Protein AF-A0A4F2RYU3-F1 (afdb_monomer)

Foldseek 3Di:
DDAAAAPVVCVVPVPGDHDHPVVVVVVVVVVVVCCVVQPPDDDPDPPDDDD

Organism: Streptococcus pneumoniae (NCBI:txid1313)

Sequence (51 aa):
MHIPYMMEQVVNRPTTPAMSLVDIRRGIEAAIGAIIEHGDQELKLVGGETH

pLDDT: mean 89.59, std 11.33, range [43.81, 98.06]

Nearest PDB structures (foldseek):
  3lac-assembly1_A  TM=9.114E-01  e=7.053E-02  Bacillus anthracis

Mean predicted aligned error: 5.73 Å

Structure (mmCIF, N/CA/C/O backbone):
data_AF-A0A4F2RYU3-F1
#
_entry.id   AF-A0A4F2RYU3-F1
#
loop_
_atom_site.group_PDB
_atom_site.id
_atom_site.type_symbol
_atom_site.label_atom_id
_atom_site.label_alt_id
_atom_site.label_comp_id
_atom_site.label_asym_id
_atom_site.label_entity_id
_atom_site.label_seq_id
_atom_site.pdbx_PDB_ins_code
_atom_site.Cartn_x
_atom_site.Cartn_y
_atom_site.Cartn_z
_atom_site.occupancy
_atom_site.B_iso_or_equiv
_atom_site.auth_seq_id
_atom_site.auth_comp_id
_atom_site.auth_asym_id
_atom_site.auth_atom_id
_atom_site.pdbx_PDB_model_num
ATOM 1 N N . MET A 1 1 ? -1.903 8.278 5.074 1.00 86.88 1 MET A N 1
ATOM 2 C CA . MET A 1 1 ? -1.339 7.036 4.510 1.00 86.88 1 MET A CA 1
ATOM 3 C C . MET A 1 1 ? -0.476 7.407 3.316 1.00 86.88 1 MET A C 1
ATOM 5 O O . MET A 1 1 ? -1.005 7.943 2.351 1.00 86.88 1 MET A O 1
ATOM 9 N N . HIS A 1 2 ? 0.843 7.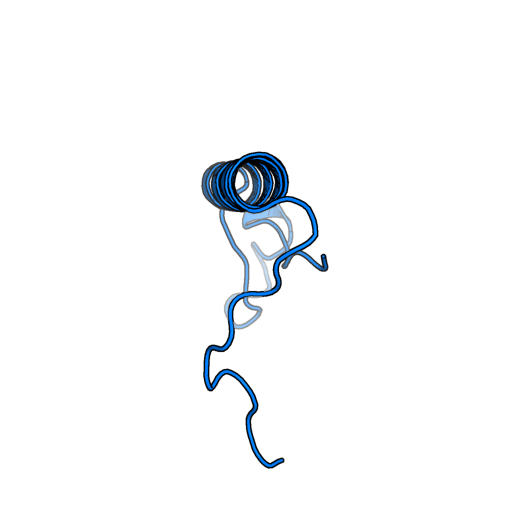245 3.422 1.00 94.31 2 HIS A N 1
ATOM 10 C CA . HIS A 1 2 ? 1.736 7.440 2.278 1.00 94.31 2 HIS A CA 1
ATOM 11 C C . HIS A 1 2 ? 1.591 6.255 1.314 1.00 94.31 2 HIS A C 1
ATOM 13 O O . HIS A 1 2 ? 1.334 5.139 1.764 1.00 94.31 2 HIS A O 1
ATOM 19 N N . ILE A 1 3 ? 1.752 6.498 0.014 1.00 94.94 3 ILE A N 1
ATOM 20 C CA . ILE A 1 3 ? 1.780 5.456 -1.016 1.00 94.94 3 ILE A CA 1
ATOM 21 C C . ILE A 1 3 ? 3.087 5.570 -1.811 1.00 94.94 3 ILE A C 1
ATOM 23 O O . ILE A 1 3 ? 3.576 6.687 -1.996 1.00 94.94 3 ILE A O 1
ATOM 27 N N . PRO A 1 4 ? 3.662 4.447 -2.267 1.00 95.56 4 PRO A N 1
ATOM 28 C CA . PRO A 1 4 ? 4.873 4.456 -3.081 1.00 95.56 4 PRO A CA 1
ATOM 29 C C . PRO A 1 4 ? 4.597 4.982 -4.500 1.00 95.56 4 PRO A C 1
ATOM 31 O O . PRO A 1 4 ? 3.452 5.232 -4.881 1.00 95.56 4 PRO A O 1
ATOM 34 N N . TYR A 1 5 ? 5.655 5.112 -5.304 1.00 97.50 5 TYR A N 1
ATOM 35 C CA . TYR A 1 5 ? 5.528 5.396 -6.734 1.00 97.50 5 TYR A CA 1
ATOM 36 C C . TYR A 1 5 ? 4.707 4.326 -7.467 1.00 97.50 5 TYR A C 1
ATOM 38 O O . TYR A 1 5 ? 4.719 3.150 -7.098 1.00 97.50 5 TYR A O 1
ATOM 46 N N . MET A 1 6 ? 4.057 4.733 -8.557 1.00 96.69 6 MET A N 1
ATOM 47 C CA . MET A 1 6 ? 3.494 3.819 -9.550 1.00 96.69 6 MET A CA 1
ATOM 48 C C . MET A 1 6 ? 4.592 3.279 -10.473 1.00 96.69 6 MET A C 1
ATOM 50 O O . MET A 1 6 ? 5.606 3.945 -10.707 1.00 96.69 6 MET A O 1
ATOM 54 N N . MET A 1 7 ? 4.376 2.091 -11.042 1.00 96.44 7 MET A N 1
ATOM 55 C CA . MET A 1 7 ? 5.345 1.428 -11.929 1.00 96.44 7 MET A CA 1
ATOM 56 C C . MET A 1 7 ? 5.755 2.313 -13.119 1.00 96.44 7 MET A C 1
ATOM 58 O O . MET A 1 7 ? 6.927 2.369 -13.490 1.00 96.44 7 MET A O 1
ATOM 62 N N . GLU A 1 8 ? 4.815 3.082 -13.667 1.00 96.25 8 GLU A N 1
ATOM 63 C CA . GLU A 1 8 ? 5.015 4.013 -14.779 1.00 96.25 8 GLU A CA 1
ATOM 64 C C . GLU A 1 8 ? 5.945 5.183 -14.420 1.00 96.25 8 GLU A C 1
ATOM 66 O O . GLU A 1 8 ? 6.580 5.773 -15.294 1.00 96.25 8 GLU A O 1
ATOM 71 N N . GLN A 1 9 ? 6.067 5.518 -13.134 1.00 97.12 9 GLN A N 1
ATOM 72 C CA . GLN A 1 9 ? 6.909 6.618 -12.655 1.00 97.12 9 GLN A CA 1
ATOM 73 C C . GLN A 1 9 ? 8.374 6.201 -12.461 1.00 97.12 9 GLN A C 1
ATOM 75 O O . GLN A 1 9 ? 9.245 7.061 -12.313 1.00 97.12 9 GLN A O 1
ATOM 80 N N . VAL A 1 10 ? 8.665 4.894 -12.474 1.00 97.06 10 VAL A N 1
ATOM 81 C CA . VAL A 1 10 ? 10.004 4.334 -12.222 1.00 97.06 10 VAL A CA 1
ATOM 82 C C . VAL A 1 10 ? 10.552 3.514 -13.390 1.00 97.06 10 VAL A C 1
ATOM 84 O O . VAL A 1 10 ? 11.543 2.811 -13.229 1.00 97.06 10 VAL A O 1
ATOM 87 N N . VAL A 1 11 ? 9.976 3.650 -14.589 1.00 96.50 11 VAL A N 1
ATOM 88 C CA . VAL A 1 11 ? 10.389 2.912 -15.804 1.00 96.50 11 VAL A CA 1
ATOM 89 C C . VAL A 1 11 ? 11.905 2.972 -16.045 1.00 96.50 11 VAL A C 1
ATOM 91 O O . VAL A 1 11 ? 12.518 1.977 -16.415 1.00 96.50 11 VAL A O 1
ATOM 94 N N . ASN A 1 12 ? 12.527 4.122 -15.765 1.00 97.38 12 ASN A N 1
ATOM 95 C CA . ASN A 1 12 ? 13.968 4.347 -15.939 1.00 97.38 12 ASN A CA 1
ATOM 96 C C . ASN A 1 12 ? 14.761 4.300 -14.619 1.00 97.38 12 ASN A C 1
ATOM 98 O O . ASN A 1 12 ? 15.899 4.760 -14.555 1.00 97.38 12 ASN A O 1
ATOM 102 N N . ARG A 1 13 ? 14.150 3.811 -13.536 1.00 96.00 13 ARG A N 1
ATOM 103 C CA . ARG A 1 13 ? 14.721 3.766 -12.184 1.00 96.00 13 ARG A CA 1
ATOM 104 C C . ARG A 1 13 ? 14.508 2.369 -11.579 1.00 96.00 13 ARG A C 1
ATOM 106 O O . ARG A 1 13 ? 13.754 2.235 -10.620 1.00 96.00 13 ARG A O 1
ATOM 113 N N . PRO A 1 14 ? 15.175 1.327 -12.110 1.00 90.00 14 PRO A N 1
ATOM 114 C CA . PRO A 1 14 ? 14.846 -0.077 -11.832 1.00 90.00 14 PRO A CA 1
ATOM 115 C C . PRO A 1 14 ? 15.042 -0.503 -10.370 1.00 90.00 14 PRO A C 1
ATOM 117 O O . PRO A 1 14 ? 14.490 -1.509 -9.942 1.00 90.00 14 PRO A O 1
ATOM 120 N N . THR A 1 15 ? 15.828 0.249 -9.599 1.00 96.62 15 THR A N 1
ATOM 121 C CA . 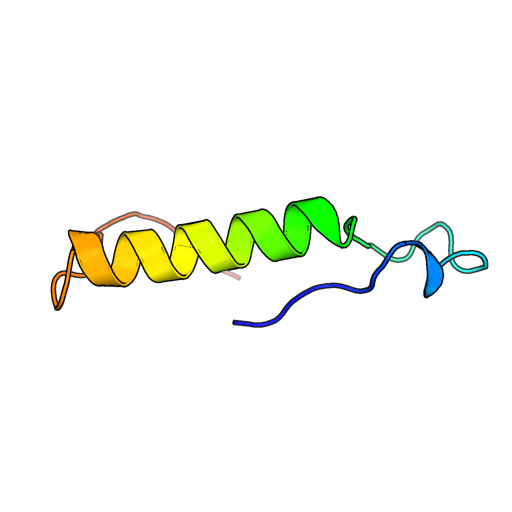THR A 1 15 ? 16.063 0.002 -8.169 1.00 96.62 15 THR A CA 1
ATOM 122 C C . THR A 1 15 ? 15.134 0.805 -7.259 1.00 96.62 15 THR A C 1
ATOM 124 O O . THR A 1 15 ? 15.188 0.640 -6.043 1.00 96.62 15 THR A O 1
ATOM 127 N N . THR A 1 16 ? 14.304 1.697 -7.812 1.00 97.50 16 THR A N 1
ATOM 128 C CA . THR A 1 16 ? 13.351 2.488 -7.025 1.00 97.50 16 THR A CA 1
ATOM 129 C C . THR A 1 16 ? 12.098 1.655 -6.764 1.00 97.50 16 THR A C 1
ATOM 131 O O . THR A 1 16 ? 11.457 1.234 -7.727 1.00 97.50 16 THR A O 1
ATOM 134 N N . PRO A 1 17 ? 11.714 1.432 -5.494 1.00 96.38 17 PRO A N 1
ATOM 135 C CA . PRO A 1 17 ? 10.497 0.703 -5.173 1.00 96.38 17 PRO A CA 1
ATOM 136 C C . PRO A 1 17 ? 9.257 1.396 -5.743 1.00 96.38 17 PRO A C 1
ATOM 138 O O . PRO A 1 17 ? 9.110 2.618 -5.655 1.00 96.38 17 PRO A O 1
ATOM 141 N N . ALA A 1 18 ? 8.352 0.594 -6.288 1.00 97.31 18 ALA A N 1
ATOM 142 C CA . ALA A 1 18 ? 7.059 1.027 -6.789 1.00 97.31 18 ALA A CA 1
ATOM 143 C C . ALA A 1 18 ? 6.024 -0.082 -6.588 1.00 97.31 18 ALA A C 1
ATOM 145 O O . ALA A 1 18 ? 6.365 -1.240 -6.340 1.00 97.31 18 ALA A O 1
ATOM 146 N N . MET A 1 19 ? 4.753 0.286 -6.681 1.00 97.75 19 MET A N 1
ATOM 147 C CA . MET A 1 19 ? 3.619 -0.622 -6.571 1.00 97.75 19 MET A CA 1
ATOM 148 C C . MET A 1 19 ? 2.655 -0.366 -7.730 1.00 97.75 19 MET A C 1
ATOM 150 O O . MET A 1 19 ? 2.560 0.752 -8.239 1.00 97.75 19 MET A O 1
ATOM 154 N N . SER A 1 20 ? 1.936 -1.399 -8.172 1.00 97.62 20 SER A N 1
ATOM 155 C CA . SER A 1 20 ? 0.908 -1.230 -9.199 1.00 97.62 20 SER A CA 1
ATOM 156 C C . SER A 1 20 ? -0.234 -0.347 -8.679 1.00 97.62 20 SER A C 1
ATOM 158 O O . SER A 1 20 ? -0.597 -0.413 -7.502 1.00 97.62 20 SER A O 1
ATOM 160 N N . LEU A 1 21 ? -0.854 0.451 -9.555 1.0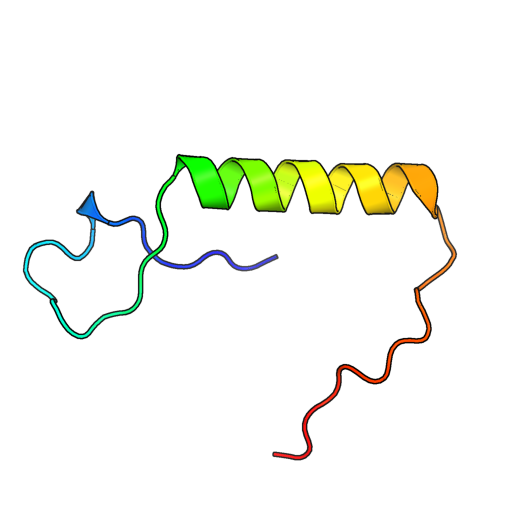0 96.19 21 LEU A N 1
ATOM 161 C CA . LEU A 1 21 ? -2.015 1.263 -9.171 1.00 96.19 21 LEU A CA 1
ATOM 162 C C . LEU A 1 21 ? -3.179 0.396 -8.653 1.00 96.19 21 LEU A C 1
ATOM 164 O O . LEU A 1 21 ? -3.925 0.815 -7.767 1.00 96.19 21 LEU A O 1
ATOM 168 N N . VAL A 1 22 ? -3.312 -0.825 -9.179 1.00 97.81 22 VAL A N 1
ATOM 169 C CA . VAL A 1 22 ? -4.324 -1.797 -8.748 1.00 97.81 22 VAL A CA 1
ATOM 170 C C . VAL A 1 22 ? -4.114 -2.186 -7.286 1.00 97.81 22 VAL A C 1
ATOM 172 O O . VAL A 1 22 ? -5.072 -2.173 -6.514 1.00 97.81 22 VAL A O 1
ATOM 175 N N . ASP A 1 23 ? -2.881 -2.488 -6.885 1.00 97.94 23 ASP A N 1
ATOM 176 C CA . ASP A 1 23 ? -2.586 -2.898 -5.510 1.00 97.94 23 ASP A CA 1
ATOM 177 C C . ASP A 1 23 ? -2.645 -1.719 -4.543 1.00 97.94 23 ASP A C 1
ATOM 179 O O . ASP A 1 23 ? -3.197 -1.862 -3.452 1.00 97.94 23 ASP A O 1
ATOM 183 N N . ILE A 1 24 ? -2.193 -0.534 -4.974 1.00 97.81 24 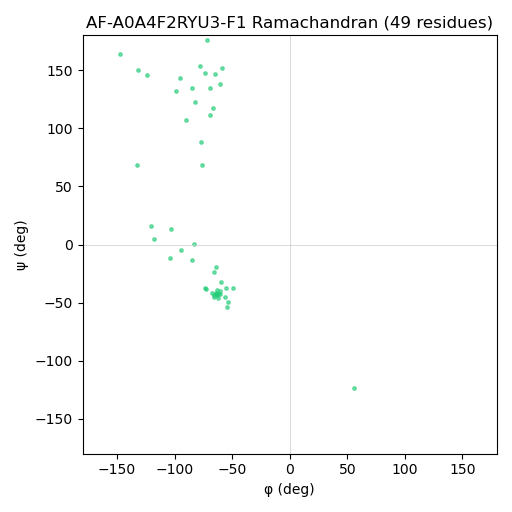ILE A N 1
ATOM 184 C CA . ILE A 1 24 ? -2.377 0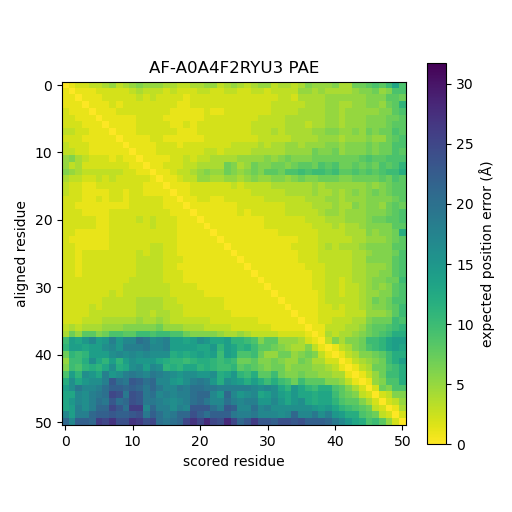.708 -4.214 1.00 97.81 24 ILE A CA 1
ATOM 185 C C . ILE A 1 24 ? -3.867 0.892 -3.909 1.00 97.81 24 ILE A C 1
ATOM 187 O O . ILE A 1 24 ? -4.232 0.983 -2.739 1.00 97.81 24 ILE A O 1
ATOM 191 N N . ARG A 1 25 ? -4.741 0.857 -4.929 1.00 97.62 25 ARG A N 1
ATOM 192 C CA . ARG A 1 25 ? -6.202 0.966 -4.763 1.00 97.62 25 ARG A CA 1
ATOM 193 C C . ARG A 1 25 ? -6.735 -0.055 -3.759 1.00 97.62 25 ARG A C 1
ATOM 195 O O . ARG A 1 25 ? -7.470 0.324 -2.852 1.00 97.62 25 ARG A O 1
ATOM 202 N N . ARG A 1 26 ? -6.361 -1.331 -3.904 1.00 98.06 26 ARG A N 1
ATOM 203 C CA . ARG A 1 26 ? -6.811 -2.408 -3.004 1.00 98.06 26 ARG A CA 1
ATOM 204 C C . ARG A 1 26 ? -6.386 -2.155 -1.556 1.00 98.06 26 ARG A C 1
ATOM 206 O O . ARG A 1 26 ? -7.185 -2.379 -0.654 1.00 98.06 26 ARG A O 1
ATOM 213 N N . GLY A 1 27 ? -5.170 -1.657 -1.337 1.00 96.38 27 GLY A N 1
ATOM 214 C CA . GLY A 1 27 ? -4.675 -1.293 -0.010 1.00 96.38 27 GLY A CA 1
ATOM 215 C C . GLY A 1 27 ? -5.470 -0.152 0.627 1.00 96.38 27 GLY A C 1
ATOM 216 O O . GLY A 1 27 ? -5.822 -0.241 1.801 1.00 96.38 27 GLY A O 1
ATOM 217 N N . ILE A 1 28 ? -5.819 0.885 -0.145 1.00 97.19 28 ILE A N 1
ATOM 218 C CA . ILE A 1 28 ? -6.652 1.992 0.359 1.00 97.19 28 ILE A CA 1
ATOM 219 C C . ILE A 1 28 ? -8.061 1.510 0.710 1.00 97.19 28 ILE A C 1
ATOM 221 O O . ILE A 1 28 ? -8.570 1.846 1.777 1.00 97.19 28 ILE A O 1
ATOM 225 N N . GLU A 1 29 ? -8.681 0.708 -0.155 1.00 97.88 29 GLU A N 1
ATOM 226 C CA . GLU A 1 29 ? -10.012 0.145 0.100 1.00 97.88 29 GLU A CA 1
ATOM 227 C C . GLU A 1 29 ? -10.020 -0.726 1.359 1.00 97.88 29 GLU A C 1
ATOM 229 O O . GLU A 1 29 ? -10.918 -0.589 2.187 1.00 97.88 29 GLU A O 1
ATOM 234 N N . ALA A 1 30 ? -8.993 -1.559 1.549 1.00 95.81 30 ALA A N 1
ATOM 235 C CA . ALA A 1 30 ? -8.840 -2.364 2.755 1.00 95.81 30 ALA A CA 1
ATOM 236 C C . ALA A 1 30 ? -8.638 -1.499 4.010 1.00 95.81 30 ALA A C 1
ATOM 238 O O . ALA A 1 30 ? -9.256 -1.768 5.036 1.00 95.81 30 ALA A O 1
ATOM 239 N N . ALA A 1 31 ? -7.828 -0.437 3.930 1.00 93.50 31 ALA A N 1
ATOM 240 C CA . ALA A 1 31 ? -7.608 0.478 5.050 1.00 93.50 31 ALA A CA 1
ATOM 241 C C . ALA A 1 31 ? -8.900 1.201 5.465 1.00 93.50 31 ALA A C 1
ATOM 243 O O . ALA A 1 31 ? -9.203 1.295 6.651 1.00 93.50 31 ALA A O 1
ATOM 244 N N . ILE A 1 32 ? -9.690 1.674 4.497 1.00 94.56 32 ILE A N 1
ATOM 2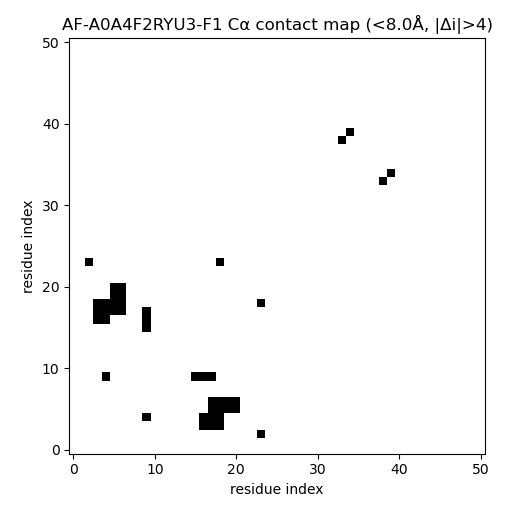45 C CA . ILE A 1 32 ? -10.996 2.288 4.769 1.00 94.56 32 ILE A CA 1
ATOM 246 C C . ILE A 1 32 ? -11.970 1.249 5.340 1.00 94.56 32 ILE A C 1
ATOM 248 O O . ILE A 1 32 ? -12.664 1.539 6.311 1.00 94.56 32 ILE A O 1
ATOM 252 N N . GLY A 1 33 ? -12.000 0.037 4.777 1.00 94.81 33 GLY A N 1
ATOM 253 C CA . GLY A 1 33 ? -12.820 -1.066 5.280 1.00 94.81 33 GLY A CA 1
ATOM 254 C C . GLY A 1 33 ? -12.521 -1.390 6.744 1.00 94.81 33 GLY A C 1
ATOM 255 O O . GLY A 1 33 ? -13.444 -1.476 7.546 1.00 94.81 33 GLY A O 1
ATOM 256 N N . ALA A 1 34 ? -11.240 -1.456 7.111 1.00 91.25 34 ALA A N 1
ATOM 257 C CA . ALA A 1 34 ? -10.809 -1.696 8.485 1.00 91.25 34 ALA A CA 1
ATOM 258 C C . ALA A 1 34 ? -11.239 -0.576 9.449 1.00 91.25 34 ALA A C 1
ATOM 260 O O . ALA A 1 34 ? -11.656 -0.866 10.567 1.00 91.25 34 ALA A O 1
ATOM 261 N N . ILE A 1 35 ? -11.189 0.694 9.022 1.00 90.75 35 ILE A N 1
ATOM 262 C CA . ILE A 1 35 ? -11.691 1.826 9.826 1.00 90.75 35 ILE A CA 1
ATOM 263 C C . ILE A 1 35 ? -13.195 1.681 10.081 1.00 90.75 35 ILE A C 1
ATOM 265 O O . ILE A 1 35 ? -13.657 1.913 11.193 1.00 90.75 35 ILE A O 1
ATOM 269 N N . ILE A 1 36 ? -13.968 1.285 9.068 1.00 93.19 36 ILE A N 1
ATOM 270 C CA . ILE A 1 36 ? -15.417 1.093 9.209 1.00 93.19 36 ILE A CA 1
ATOM 271 C C . ILE A 1 36 ? -15.727 -0.097 10.128 1.00 93.19 36 ILE A C 1
ATOM 273 O O . ILE A 1 36 ? -16.636 -0.011 10.949 1.00 93.19 36 ILE A O 1
ATOM 277 N N . GLU A 1 37 ? -14.986 -1.197 9.995 1.00 92.62 37 GLU A N 1
ATOM 278 C CA . GLU A 1 37 ? -15.219 -2.433 10.749 1.00 92.62 37 GLU A CA 1
ATOM 279 C C . GLU A 1 37 ? -14.821 -2.317 12.227 1.00 92.62 37 GLU A C 1
ATOM 281 O O . GLU A 1 37 ? -15.517 -2.843 13.096 1.00 92.62 37 GLU A O 1
ATOM 286 N N . HIS A 1 38 ? -13.726 -1.615 12.524 1.00 86.81 38 HIS A N 1
ATOM 287 C CA . HIS A 1 38 ? -13.175 -1.528 13.879 1.00 86.81 38 HIS A CA 1
ATOM 288 C C . HIS A 1 38 ? -13.46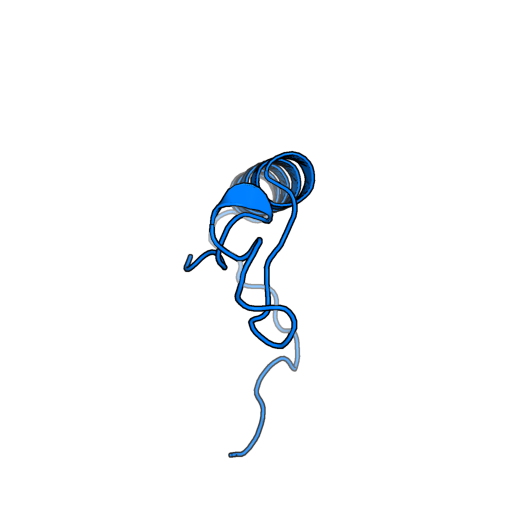7 -0.193 14.586 1.00 86.81 38 HIS A C 1
ATOM 290 O O . HIS A 1 38 ? -13.311 -0.102 15.805 1.00 86.81 38 HIS A O 1
ATOM 296 N N . GLY A 1 39 ? -13.951 0.824 13.864 1.00 81.81 39 GLY A N 1
ATOM 297 C CA . GLY A 1 39 ? -14.339 2.118 14.428 1.00 81.81 39 GLY A CA 1
ATOM 298 C C . GLY A 1 39 ? -13.198 2.783 15.203 1.00 81.81 39 GLY A C 1
ATOM 299 O O . GLY A 1 39 ? -12.110 2.983 14.669 1.00 81.81 39 GLY A O 1
ATOM 300 N N . ASP A 1 40 ? -13.449 3.096 16.477 1.00 79.25 40 ASP A N 1
ATOM 301 C CA . ASP A 1 40 ? -12.486 3.745 17.383 1.00 79.25 40 ASP A CA 1
ATOM 302 C C . ASP A 1 40 ? -11.501 2.760 18.049 1.00 79.25 40 ASP A C 1
ATOM 304 O O . ASP A 1 40 ? -10.678 3.153 18.880 1.00 79.25 40 ASP A O 1
ATOM 308 N N . GLN A 1 41 ? -11.597 1.459 17.751 1.00 79.25 41 GLN A N 1
ATOM 309 C CA . GLN A 1 41 ? -10.734 0.443 18.348 1.00 79.25 41 GLN A CA 1
ATOM 310 C C . GLN A 1 41 ? -9.472 0.249 17.506 1.00 79.25 41 GLN A C 1
ATOM 312 O O . GLN A 1 41 ? -9.497 -0.383 16.452 1.00 79.25 41 GLN A O 1
ATOM 317 N N . GLU A 1 42 ? -8.334 0.737 17.999 1.00 76.50 42 GLU A N 1
ATOM 318 C CA . GLU A 1 42 ? -7.045 0.397 17.399 1.00 76.50 42 GLU A CA 1
ATOM 319 C C . GLU A 1 42 ? -6.685 -1.075 17.645 1.00 76.50 42 GLU A C 1
ATOM 321 O O . GLU A 1 42 ? -6.772 -1.599 18.764 1.00 76.50 42 GLU A O 1
ATOM 326 N N . LEU A 1 43 ? -6.216 -1.742 16.590 1.00 79.56 43 LEU A N 1
ATOM 327 C CA . LEU A 1 43 ? -5.657 -3.085 16.679 1.00 79.56 43 LEU A CA 1
ATOM 328 C C . LEU A 1 43 ? -4.355 -3.045 17.489 1.00 79.56 43 LEU A C 1
ATOM 330 O O . LEU A 1 43 ? -3.365 -2.447 17.073 1.00 79.56 43 LEU A O 1
ATOM 334 N N . LYS A 1 44 ? -4.324 -3.743 18.629 1.00 77.50 44 LYS A N 1
ATOM 335 C CA . LYS A 1 44 ? -3.104 -3.937 19.429 1.00 77.50 44 LYS A CA 1
ATOM 336 C C . LYS A 1 44 ? -2.196 -4.987 18.783 1.00 77.50 44 LYS A C 1
ATOM 338 O O . LYS A 1 44 ? -2.041 -6.087 19.309 1.00 77.50 44 LYS A O 1
ATOM 343 N N . LEU A 1 45 ? -1.622 -4.660 17.627 1.00 75.69 45 LEU A N 1
ATOM 344 C CA . LEU A 1 45 ? -0.566 -5.452 16.999 1.00 75.69 45 LEU A CA 1
ATOM 345 C C . LEU A 1 45 ? 0.815 -4.909 17.377 1.00 75.69 45 LEU A C 1
ATOM 347 O O . LEU A 1 45 ? 1.036 -3.701 17.444 1.00 75.69 45 LEU A O 1
ATOM 351 N N . VAL A 1 46 ? 1.774 -5.815 17.568 1.00 73.25 46 VAL A N 1
ATOM 352 C CA . VAL A 1 46 ? 3.192 -5.457 17.688 1.00 73.25 46 VAL A CA 1
ATOM 353 C C . VAL A 1 46 ? 3.712 -5.175 16.275 1.00 73.25 46 VAL A C 1
ATOM 355 O O . VAL A 1 46 ? 4.126 -6.089 15.574 1.00 73.25 46 VAL A O 1
ATOM 358 N N . GLY A 1 47 ? 3.589 -3.924 15.824 1.00 66.19 47 GLY A N 1
ATOM 359 C CA . GLY A 1 47 ? 4.010 -3.476 14.485 1.00 66.19 47 GLY A CA 1
ATOM 360 C C . GLY A 1 47 ? 5.115 -2.416 14.486 1.00 66.19 47 GLY A C 1
ATOM 361 O O . GLY A 1 47 ? 5.436 -1.871 13.435 1.00 66.19 47 GLY A O 1
ATOM 362 N N . GLY A 1 48 ? 5.662 -2.076 15.655 1.00 71.00 48 GLY A N 1
ATOM 363 C CA . GLY A 1 48 ? 6.754 -1.112 15.773 1.00 71.00 48 G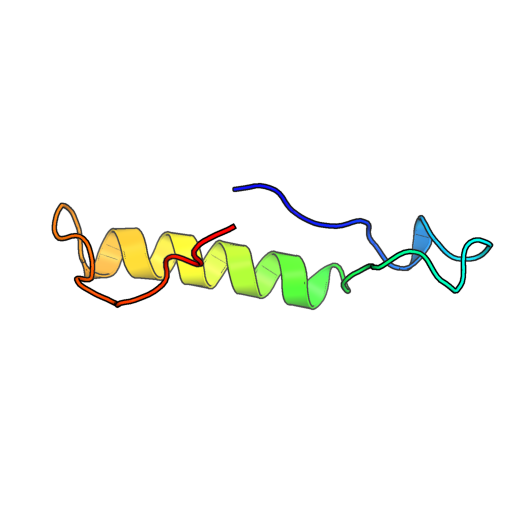LY A CA 1
ATOM 364 C C . GLY A 1 48 ? 8.114 -1.775 15.569 1.00 71.00 48 GLY A C 1
ATOM 365 O O . GLY A 1 48 ? 8.381 -2.814 16.168 1.00 71.00 48 GLY A O 1
ATOM 366 N N . GLU A 1 49 ? 8.984 -1.151 14.779 1.00 71.75 49 GLU A N 1
ATOM 367 C CA . GLU A 1 49 ? 10.404 -1.508 14.715 1.00 71.75 49 GLU A CA 1
ATOM 368 C C . GLU A 1 49 ? 11.235 -0.561 15.590 1.00 71.75 49 GLU A C 1
ATOM 370 O O . GLU A 1 49 ? 11.093 0.667 15.529 1.00 71.75 49 GLU A O 1
ATOM 375 N N . THR A 1 50 ? 12.122 -1.133 16.407 1.00 67.75 50 THR A N 1
ATOM 376 C CA . THR A 1 50 ? 13.219 -0.391 17.036 1.00 67.75 50 THR A CA 1
ATOM 377 C C . THR A 1 50 ? 14.207 -0.014 15.943 1.00 67.75 50 THR A C 1
ATOM 379 O O . THR A 1 50 ? 14.835 -0.899 15.364 1.00 67.75 50 THR A O 1
ATOM 382 N N . HIS A 1 51 ? 14.290 1.277 15.641 1.00 43.81 51 HIS A N 1
ATOM 383 C CA . HIS A 1 51 ? 15.322 1.815 14.761 1.00 43.81 51 HIS A CA 1
ATOM 384 C C . HIS A 1 51 ? 16.701 1.715 15.420 1.00 43.81 51 HIS A C 1
ATOM 386 O O . HIS A 1 51 ? 16.763 1.883 16.663 1.00 43.81 51 HIS A O 1
#

Radius of gyration: 14.78 Å; Cα contacts (8 Å, |Δi|>4): 22; chains: 1; bounding box: 32×13×35 Å

Secondary structure (DSSP, 8-state):
----EEGGGSTT-TTS-EE-HHHHHHHHHHHHHHHHHHTT-----------

InterPro domains:
  IPR036440 Peptidase C15, pyroglutamyl peptidase I-like superfamily [SSF53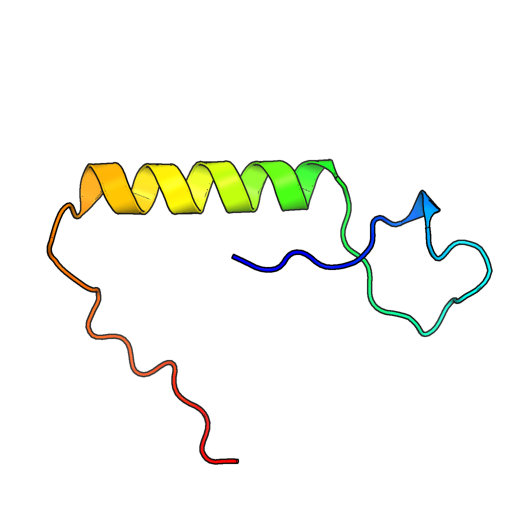182] (1-40)

Solvent-accessible surface area (backbone atoms only — not comparable to full-atom values): 3442 Å² total; per-residue (Å²): 134,90,77,74,46,42,54,85,79,33,74,94,37,89,86,55,78,56,42,50,66,70,57,53,50,52,52,53,52,50,54,53,48,49,45,70,74,44,58,93,58,78,80,92,65,96,77,83,78,89,126